Protein AF-H2JE15-F1 (afdb_monomer_lite)

Secondary structure (DSSP, 8-state):
--HHHHHHHHHHHHHHHHHHHHHHHHHHHHHHHHHHHHHHHHHHSS---SSEEEEEEETTEEEEEETTEEEEEE-HHHHHHHHHHHHHHHHT-

Radius of gyration: 21.99 Å; chains: 1; bounding box: 50×33×60 Å

Sequence (93 aa):
MPRKTRFKQRRLYRFKIALVSVVFVLILVFGLLAVDYSKSYIYYGEPKMEIMQISSVDPNIYRITFLGNYFDLNLKYLKGNVLKVRAFFITDR

Foldseek 3Di:
DDPVVVVVVVVVVVVVVVVVVVVVVVVVVVVVQVVQQVVCCVPPVDRDRPQWDWDDPDPQWIWIHHNNDIDIGGCVVVVVVVVVVVVVVVVVD

Structure (mmCIF, N/CA/C/O backbone):
data_AF-H2JE15-F1
#
_entry.id   AF-H2JE15-F1
#
loop_
_atom_site.group_PDB
_atom_site.id
_atom_site.type_symbol
_atom_site.label_atom_id
_atom_site.label_alt_id
_atom_site.label_comp_id
_atom_site.label_asym_id
_atom_site.label_entity_id
_atom_site.label_seq_id
_atom_site.pdbx_PDB_ins_code
_atom_site.Cartn_x
_atom_site.Cartn_y
_atom_site.Cartn_z
_atom_site.occupancy
_atom_site.B_iso_or_equiv
_atom_site.auth_seq_id
_atom_site.auth_comp_id
_atom_site.auth_asym_id
_atom_site.auth_atom_id
_atom_site.pdbx_PDB_model_num
ATOM 1 N N . MET A 1 1 ? -19.908 1.794 39.086 1.00 62.12 1 MET A N 1
ATOM 2 C CA . MET A 1 1 ? -19.903 2.446 37.751 1.00 62.12 1 MET A CA 1
ATOM 3 C C . MET A 1 1 ? -21.105 1.979 36.931 1.00 62.12 1 MET A C 1
ATOM 5 O O . MET A 1 1 ? -21.318 0.772 36.859 1.00 62.12 1 MET A O 1
ATOM 9 N N . PRO A 1 2 ? -21.882 2.893 36.325 1.00 79.69 2 PRO A N 1
ATOM 10 C CA . PRO A 1 2 ? -23.102 2.553 35.586 1.00 79.69 2 PRO A CA 1
ATOM 11 C C . PRO A 1 2 ? -22.831 1.632 34.378 1.00 79.69 2 PRO A C 1
ATOM 13 O O . PRO A 1 2 ? -21.853 1.816 33.659 1.00 79.69 2 PRO A O 1
ATOM 16 N N . ARG A 1 3 ? -23.703 0.649 34.094 1.00 68.06 3 ARG A N 1
ATOM 17 C CA . ARG A 1 3 ? -23.512 -0.341 32.999 1.00 68.06 3 ARG A CA 1
ATOM 18 C C . ARG A 1 3 ? -23.172 0.299 31.641 1.00 68.06 3 ARG A C 1
ATOM 20 O O . ARG A 1 3 ? -22.297 -0.202 30.938 1.00 68.06 3 ARG A O 1
ATOM 27 N N . LYS A 1 4 ? -23.805 1.426 31.290 1.00 71.75 4 LYS A N 1
ATOM 28 C CA . LYS A 1 4 ? -23.568 2.144 30.021 1.00 71.75 4 LYS A CA 1
ATOM 29 C C . LYS A 1 4 ? -22.127 2.665 29.881 1.00 71.75 4 LYS A C 1
ATOM 31 O O . LYS A 1 4 ? -21.587 2.646 28.774 1.00 71.75 4 LYS A O 1
ATOM 36 N N . THR A 1 5 ? -21.467 3.064 30.973 1.00 76.81 5 THR A N 1
ATOM 37 C CA . THR A 1 5 ? -20.081 3.566 30.913 1.00 76.81 5 THR A CA 1
ATOM 38 C C . THR A 1 5 ? -19.071 2.438 30.689 1.00 76.81 5 THR A C 1
ATOM 40 O O . THR A 1 5 ? -18.122 2.627 29.929 1.00 76.81 5 THR A O 1
ATOM 43 N N . ARG A 1 6 ? -19.327 1.230 31.218 1.00 76.62 6 ARG A N 1
ATOM 44 C CA . ARG A 1 6 ? -18.497 0.033 30.965 1.00 76.62 6 ARG A CA 1
ATOM 45 C C . ARG A 1 6 ? -18.479 -0.384 29.487 1.00 76.62 6 ARG A C 1
ATOM 47 O O . ARG A 1 6 ? -17.414 -0.678 28.948 1.00 76.62 6 ARG A O 1
ATOM 54 N N . PHE A 1 7 ? -19.624 -0.368 28.797 1.00 79.06 7 PHE A N 1
ATOM 55 C CA . PHE A 1 7 ? -19.678 -0.704 27.363 1.00 79.06 7 PHE A CA 1
ATOM 56 C C . PHE A 1 7 ? -18.968 0.333 26.481 1.00 79.06 7 PHE A C 1
ATOM 58 O O . PHE A 1 7 ? -18.299 -0.035 25.512 1.00 79.06 7 PHE A O 1
ATOM 65 N N . LYS A 1 8 ? -19.075 1.625 26.825 1.00 82.25 8 LYS A N 1
ATOM 66 C CA . LYS A 1 8 ? -18.364 2.707 26.126 1.00 82.25 8 LYS A CA 1
ATOM 67 C C . LYS A 1 8 ? -16.846 2.569 26.290 1.00 82.25 8 LYS A C 1
ATOM 69 O O . LYS A 1 8 ? -16.125 2.628 25.296 1.00 82.25 8 LYS A O 1
ATOM 74 N N . GLN A 1 9 ? -16.372 2.291 27.506 1.00 83.31 9 GLN A N 1
ATOM 75 C CA . GLN A 1 9 ? -14.951 2.047 27.780 1.00 83.31 9 GLN A CA 1
ATOM 76 C C . GLN A 1 9 ? -14.413 0.825 27.024 1.00 83.31 9 GLN A C 1
ATOM 78 O O . GLN A 1 9 ? -13.352 0.910 26.412 1.00 83.31 9 GLN A O 1
ATOM 83 N N . ARG A 1 10 ? -15.166 -0.283 26.971 1.00 85.44 10 ARG A N 1
ATOM 84 C CA . ARG A 1 10 ? -14.749 -1.490 26.236 1.00 85.44 10 ARG A CA 1
ATOM 85 C C . ARG A 1 10 ? -14.600 -1.244 24.730 1.00 85.44 10 ARG A C 1
ATOM 87 O O . ARG A 1 10 ? -13.674 -1.767 24.119 1.00 85.44 10 ARG A O 1
ATOM 94 N N . ARG A 1 11 ? -15.482 -0.435 24.132 1.00 87.06 11 ARG A N 1
ATOM 95 C CA . ARG A 1 11 ? -15.413 -0.066 22.706 1.00 87.06 11 ARG A CA 1
ATOM 96 C C . ARG A 1 11 ? -14.202 0.811 22.402 1.00 87.06 11 ARG A C 1
ATOM 98 O O . ARG A 1 11 ? -13.477 0.522 21.461 1.00 87.06 11 ARG A O 1
ATOM 105 N N . LEU A 1 12 ? -13.960 1.828 23.229 1.00 88.31 12 LEU A N 1
ATOM 106 C CA . LEU A 1 12 ? -12.787 2.696 23.101 1.00 88.31 12 LEU A CA 1
ATOM 107 C C . LEU A 1 12 ? -11.485 1.916 23.287 1.00 88.31 12 LEU A C 1
ATOM 109 O O . LEU A 1 12 ? -10.534 2.144 22.554 1.00 88.31 12 LEU A O 1
ATOM 113 N N . TYR A 1 13 ? -11.449 0.965 24.221 1.00 90.62 13 TYR A N 1
ATOM 114 C CA . TYR A 1 13 ? -10.283 0.109 24.424 1.00 90.62 13 TYR A CA 1
ATOM 115 C C . TYR A 1 13 ? -10.000 -0.780 23.205 1.00 90.62 13 TYR A C 1
ATOM 117 O O . TYR A 1 13 ? -8.869 -0.828 22.733 1.00 90.62 13 TYR A O 1
ATOM 125 N N . ARG A 1 14 ? -11.033 -1.406 22.624 1.00 89.38 14 ARG A N 1
ATOM 126 C CA . ARG A 1 14 ? -10.897 -2.153 21.361 1.00 89.38 14 ARG A CA 1
ATOM 127 C C . ARG A 1 14 ? -10.424 -1.265 20.212 1.00 89.38 14 ARG A C 1
ATOM 129 O O . ARG A 1 14 ? -9.578 -1.692 19.441 1.00 89.38 14 ARG A O 1
ATOM 136 N N . PHE A 1 15 ? -10.940 -0.040 20.121 1.00 92.50 15 PHE A N 1
ATOM 137 C CA . PHE A 1 15 ? -10.525 0.913 19.093 1.00 92.50 15 PHE A CA 1
ATOM 138 C C . PHE A 1 15 ? -9.065 1.341 19.270 1.00 92.50 15 PHE A C 1
ATOM 140 O O . PHE A 1 15 ? -8.332 1.410 18.295 1.00 92.50 15 PHE A O 1
ATOM 147 N N . LYS A 1 16 ? -8.616 1.560 20.512 1.00 93.38 16 LYS A N 1
ATOM 148 C CA . LYS A 1 16 ? -7.205 1.828 20.817 1.00 93.38 16 LYS A CA 1
ATOM 149 C C . LYS A 1 16 ? -6.310 0.665 20.403 1.00 93.38 16 LYS A C 1
ATOM 151 O O . LYS A 1 16 ? -5.299 0.908 19.762 1.00 93.38 16 LYS A O 1
ATOM 156 N N . ILE A 1 17 ? -6.693 -0.573 20.724 1.00 93.06 17 ILE A N 1
ATOM 157 C CA . ILE A 1 17 ? -5.941 -1.760 20.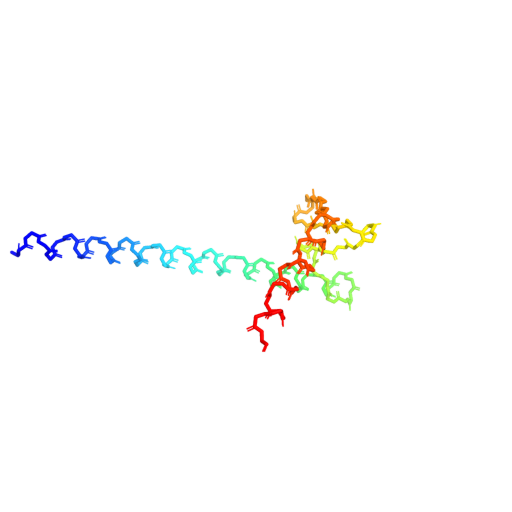292 1.00 93.06 17 ILE A CA 1
ATOM 158 C C . ILE A 1 17 ? -5.880 -1.813 18.769 1.00 93.06 17 ILE A C 1
ATOM 160 O O . ILE A 1 17 ? -4.790 -1.895 18.222 1.00 93.06 17 ILE A O 1
ATOM 164 N N . ALA A 1 18 ? -7.023 -1.698 18.089 1.00 94.75 18 ALA A N 1
ATOM 165 C CA . ALA A 1 18 ? -7.072 -1.712 16.631 1.00 94.75 18 ALA A CA 1
ATOM 166 C C . ALA A 1 18 ? -6.185 -0.617 16.023 1.00 94.75 18 ALA A C 1
ATOM 168 O O . ALA A 1 18 ? -5.434 -0.886 15.095 1.00 94.75 18 ALA A O 1
ATOM 169 N N . LEU A 1 19 ? -6.217 0.594 16.580 1.00 95.44 19 LEU A N 1
ATOM 170 C CA . LEU A 1 19 ? -5.401 1.710 16.119 1.00 95.44 19 LEU A CA 1
ATOM 171 C C . LEU A 1 19 ? -3.904 1.442 16.309 1.00 95.44 19 LEU A C 1
ATOM 173 O O . LEU A 1 19 ? -3.138 1.636 15.373 1.00 95.44 19 LEU A O 1
ATOM 177 N N . VAL A 1 20 ? -3.486 0.946 17.477 1.00 96.12 20 VAL A N 1
ATOM 178 C CA . VAL A 1 20 ? -2.081 0.581 17.728 1.00 96.12 20 VAL A CA 1
ATOM 179 C C . VAL A 1 20 ? -1.638 -0.545 16.797 1.00 96.12 20 VAL A C 1
ATOM 181 O O . VAL A 1 20 ? -0.565 -0.459 16.209 1.00 96.12 20 VAL A O 1
ATOM 184 N N . SER A 1 21 ? -2.472 -1.569 16.607 1.00 94.94 21 SER A N 1
ATOM 185 C CA . SER A 1 21 ? -2.194 -2.660 15.673 1.00 94.94 21 SER A CA 1
ATOM 186 C C . SER A 1 21 ? -2.048 -2.155 14.237 1.00 94.94 21 SER A C 1
ATOM 188 O O . SER A 1 21 ? -1.099 -2.536 13.562 1.00 94.94 21 SER A O 1
ATOM 190 N N . VAL A 1 22 ? -2.930 -1.264 13.776 1.00 96.00 22 VAL A N 1
ATOM 191 C CA . VAL A 1 22 ? -2.848 -0.664 12.434 1.00 96.00 22 VAL A CA 1
ATOM 192 C C . VAL A 1 22 ? -1.569 0.154 12.277 1.00 96.00 22 VAL A C 1
ATOM 194 O O . VAL A 1 22 ? -0.862 -0.018 11.289 1.00 96.00 22 VAL A O 1
ATOM 197 N N . VAL A 1 23 ? -1.235 1.002 13.253 1.00 96.38 23 VAL A N 1
ATOM 198 C CA . VAL A 1 23 ? 0.005 1.793 13.230 1.00 96.38 23 VAL A CA 1
ATOM 199 C C . VAL A 1 23 ? 1.232 0.883 13.190 1.00 96.38 23 VAL A C 1
ATOM 201 O O . VAL A 1 23 ? 2.142 1.124 12.405 1.00 96.38 23 VAL A O 1
ATOM 204 N N . PHE A 1 24 ? 1.242 -0.194 13.976 1.00 96.25 24 PHE A N 1
ATOM 205 C CA . PHE A 1 24 ? 2.319 -1.180 13.956 1.00 96.25 24 PHE A CA 1
ATOM 206 C C . PHE A 1 24 ? 2.480 -1.835 12.576 1.00 96.25 24 PHE A C 1
ATOM 208 O O . PHE A 1 24 ? 3.592 -1.896 12.056 1.00 96.25 24 PHE A O 1
ATOM 215 N N . VAL A 1 25 ? 1.380 -2.264 11.944 1.00 95.56 25 VAL A N 1
ATOM 216 C CA . VAL A 1 25 ? 1.425 -2.828 10.584 1.00 95.56 25 VAL A CA 1
ATOM 217 C C . VAL A 1 25 ? 1.937 -1.800 9.574 1.00 95.56 25 VAL A C 1
ATOM 219 O O . VAL A 1 25 ? 2.765 -2.143 8.735 1.00 95.56 25 VAL A O 1
ATOM 222 N N . LEU A 1 26 ? 1.508 -0.539 9.669 1.00 93.69 26 LEU A N 1
ATOM 223 C CA . LEU A 1 26 ? 2.009 0.524 8.796 1.00 93.69 26 LEU A CA 1
ATOM 224 C C . LEU A 1 26 ? 3.519 0.712 8.951 1.00 93.69 26 LEU A C 1
ATOM 226 O O . LEU A 1 26 ? 4.219 0.762 7.945 1.00 93.69 26 LEU A O 1
ATOM 230 N N . ILE A 1 27 ? 4.032 0.759 10.185 1.00 95.06 27 ILE A N 1
ATOM 231 C CA . ILE A 1 27 ? 5.475 0.872 10.447 1.00 95.06 27 ILE A CA 1
ATOM 232 C C . ILE A 1 27 ? 6.236 -0.287 9.794 1.00 95.06 27 ILE A C 1
ATOM 234 O O . ILE A 1 27 ? 7.256 -0.051 9.152 1.00 95.06 27 ILE A O 1
ATOM 238 N N . LEU A 1 28 ? 5.731 -1.521 9.904 1.00 92.94 28 LEU A N 1
ATOM 239 C CA . LEU A 1 28 ? 6.347 -2.678 9.250 1.00 92.94 28 LEU A CA 1
ATOM 240 C C . LEU A 1 28 ? 6.361 -2.542 7.723 1.00 92.94 28 LEU A C 1
ATOM 242 O O . LEU A 1 28 ? 7.399 -2.759 7.103 1.00 92.94 28 LEU A O 1
ATOM 246 N N . VAL A 1 29 ? 5.235 -2.156 7.116 1.00 89.81 29 VAL A N 1
ATOM 247 C CA . VAL A 1 29 ? 5.128 -1.987 5.659 1.00 89.81 29 VAL A CA 1
ATOM 248 C C . VAL A 1 29 ? 6.066 -0.884 5.167 1.00 89.81 29 VAL A C 1
ATOM 250 O O . VAL A 1 29 ? 6.823 -1.106 4.226 1.00 89.81 29 VAL A O 1
ATOM 253 N N . PHE A 1 30 ? 6.077 0.281 5.819 1.00 90.12 30 PHE A N 1
ATOM 254 C CA . PHE A 1 30 ? 6.982 1.374 5.456 1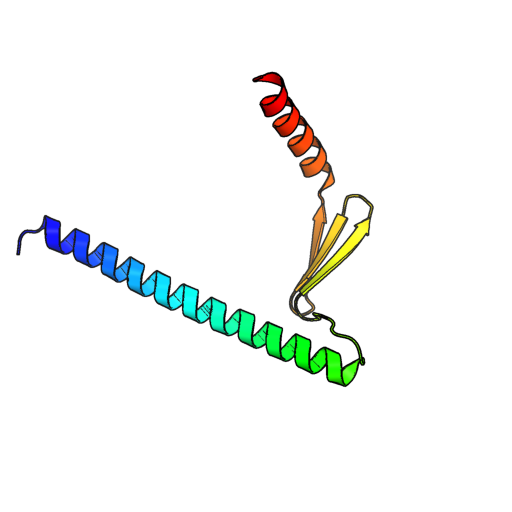.00 90.12 30 PHE A CA 1
ATOM 255 C C . PHE A 1 30 ? 8.450 1.010 5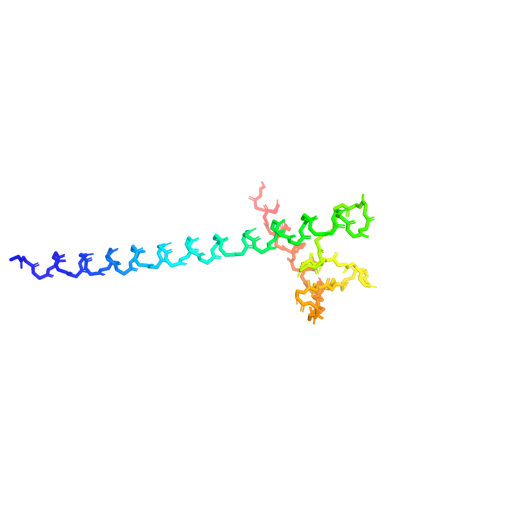.674 1.00 90.12 30 PHE A C 1
ATOM 257 O O . PHE A 1 30 ? 9.283 1.361 4.843 1.00 90.12 30 PHE A O 1
ATOM 264 N N . GLY A 1 31 ? 8.770 0.278 6.745 1.00 89.50 31 GLY A N 1
ATOM 265 C CA . GLY A 1 31 ? 10.120 -0.226 6.987 1.00 89.50 31 GLY A CA 1
ATOM 266 C C . GLY A 1 31 ? 10.597 -1.143 5.860 1.00 89.50 31 GLY A C 1
ATOM 267 O O . GLY A 1 31 ? 11.696 -0.959 5.344 1.00 89.50 31 GLY A O 1
ATOM 268 N N . LEU A 1 32 ? 9.748 -2.077 5.420 1.00 87.69 32 LEU A N 1
ATOM 269 C CA . LEU A 1 32 ? 10.048 -2.959 4.290 1.00 87.69 32 LEU A CA 1
ATOM 270 C C . LEU A 1 32 ? 10.240 -2.182 2.984 1.00 87.69 32 LEU A C 1
ATOM 272 O O . LEU A 1 32 ? 11.211 -2.428 2.274 1.00 87.69 32 LEU A O 1
ATOM 276 N N . LEU A 1 33 ? 9.367 -1.213 2.692 1.00 84.19 33 LEU A N 1
ATOM 277 C CA . LEU A 1 33 ? 9.486 -0.369 1.499 1.00 84.19 33 LEU A CA 1
ATOM 278 C C . LEU A 1 33 ? 10.757 0.491 1.515 1.00 84.19 33 LEU A C 1
ATOM 280 O O . LEU A 1 33 ? 11.410 0.636 0.486 1.00 84.19 33 LEU A O 1
ATOM 284 N N . ALA A 1 34 ? 11.132 1.045 2.670 1.00 85.94 34 ALA A N 1
ATOM 285 C CA . ALA A 1 34 ? 12.346 1.848 2.810 1.00 85.94 34 ALA A CA 1
ATOM 286 C C . ALA A 1 34 ? 13.614 1.010 2.596 1.00 85.94 34 ALA A C 1
ATOM 288 O O . ALA A 1 34 ? 14.550 1.457 1.926 1.00 85.94 34 ALA A O 1
ATOM 289 N N . VAL A 1 35 ? 13.639 -0.212 3.137 1.00 86.00 35 VAL A N 1
ATOM 290 C CA . VAL A 1 35 ? 14.731 -1.166 2.908 1.00 86.00 35 VAL A CA 1
ATOM 291 C C . VAL A 1 35 ? 14.809 -1.545 1.433 1.00 86.00 35 VAL A C 1
ATOM 293 O O . VAL A 1 35 ? 15.895 -1.492 0.866 1.00 86.00 35 VAL A O 1
ATOM 296 N N . ASP A 1 36 ? 13.682 -1.871 0.802 1.00 81.19 36 ASP A N 1
ATOM 297 C CA . ASP A 1 36 ? 13.618 -2.233 -0.618 1.00 81.19 36 ASP A CA 1
ATOM 298 C C . ASP A 1 36 ? 14.128 -1.112 -1.524 1.00 81.19 36 ASP A C 1
ATOM 300 O O . ASP A 1 36 ? 15.022 -1.316 -2.343 1.00 81.19 36 ASP A O 1
ATOM 304 N N . TYR A 1 37 ? 13.655 0.110 -1.284 1.00 79.56 37 TYR A N 1
ATOM 305 C CA . TYR A 1 37 ? 14.104 1.299 -1.995 1.00 79.56 37 TYR A CA 1
ATOM 306 C C . TYR A 1 37 ? 15.615 1.512 -1.846 1.00 79.56 37 TYR A C 1
ATOM 308 O O . TYR A 1 37 ? 16.323 1.710 -2.833 1.00 79.56 37 TYR A O 1
ATOM 316 N N . SER A 1 38 ? 16.133 1.409 -0.621 1.00 80.62 38 SER A N 1
ATOM 317 C CA . SER A 1 38 ? 17.562 1.602 -0.347 1.00 80.62 38 SER A CA 1
ATOM 318 C C . SER A 1 38 ? 18.414 0.512 -0.997 1.00 80.62 38 SER A C 1
ATOM 320 O O . SER A 1 38 ? 19.470 0.793 -1.561 1.00 80.62 38 SER A O 1
ATOM 322 N N . LYS A 1 39 ? 17.941 -0.739 -0.958 1.00 81.56 39 LYS A N 1
ATOM 323 C CA . LYS A 1 39 ? 18.604 -1.878 -1.587 1.00 81.56 39 LYS A CA 1
ATOM 324 C C . LYS A 1 39 ? 18.627 -1.704 -3.107 1.00 81.56 39 LYS A C 1
ATOM 326 O O . LYS A 1 39 ? 19.690 -1.809 -3.706 1.00 81.56 39 LYS A O 1
ATOM 331 N N . SER A 1 40 ? 17.501 -1.351 -3.723 1.00 75.62 40 SER A N 1
ATOM 332 C CA . SER A 1 40 ? 17.411 -1.138 -5.173 1.00 75.62 40 SER A CA 1
ATOM 333 C C . SER A 1 40 ? 18.412 -0.095 -5.684 1.00 75.62 40 SER A C 1
ATOM 335 O O . SER A 1 40 ? 19.072 -0.329 -6.694 1.00 75.62 40 SER A O 1
ATOM 337 N N . TYR A 1 41 ? 18.608 0.995 -4.932 1.00 71.31 41 TYR A N 1
ATOM 338 C CA . TYR A 1 41 ? 19.556 2.050 -5.277 1.00 71.31 41 TYR A CA 1
ATOM 339 C C . TYR A 1 41 ? 20.999 1.529 -5.315 1.00 71.31 41 TYR A C 1
ATOM 341 O O . TYR A 1 41 ? 21.757 1.866 -6.220 1.00 71.31 41 TYR A O 1
ATOM 349 N N . ILE A 1 42 ? 21.365 0.658 -4.370 1.00 75.12 42 ILE A N 1
ATOM 350 C CA . ILE A 1 42 ? 22.697 0.040 -4.312 1.00 75.12 42 ILE A CA 1
ATOM 351 C C . ILE A 1 42 ? 22.893 -0.971 -5.450 1.00 75.12 42 ILE A C 1
ATOM 353 O O . ILE A 1 42 ? 23.968 -1.021 -6.041 1.00 75.12 42 ILE A O 1
ATOM 357 N N . TYR A 1 43 ? 21.878 -1.783 -5.757 1.00 74.31 43 TYR A N 1
ATOM 358 C CA . TYR A 1 43 ? 21.997 -2.870 -6.737 1.00 74.31 43 TYR A CA 1
ATOM 359 C C . TYR A 1 43 ? 21.881 -2.407 -8.194 1.00 74.31 43 TYR A C 1
ATOM 361 O O . TYR A 1 43 ? 22.555 -2.963 -9.058 1.00 74.31 43 TYR A O 1
ATOM 369 N N . TYR A 1 44 ? 21.036 -1.415 -8.478 1.00 74.62 44 TYR A N 1
ATOM 370 C CA . TYR A 1 44 ? 20.705 -1.011 -9.848 1.00 74.62 44 TYR A CA 1
ATOM 371 C C . TYR A 1 44 ? 21.104 0.429 -10.184 1.00 74.62 44 TYR A C 1
ATOM 373 O O . TYR A 1 44 ? 20.897 0.853 -11.317 1.00 74.62 44 TYR A O 1
ATOM 381 N N . GLY A 1 45 ? 21.640 1.192 -9.223 1.00 73.94 45 GLY A N 1
ATOM 382 C CA . GLY A 1 45 ? 22.012 2.603 -9.403 1.00 73.94 45 GLY A CA 1
ATOM 383 C C . GLY A 1 45 ? 20.822 3.562 -9.531 1.00 73.94 45 GLY A C 1
ATOM 384 O O . GLY A 1 45 ? 21.010 4.774 -9.571 1.00 73.94 45 GLY A O 1
ATOM 385 N N . GLU A 1 46 ? 19.599 3.033 -9.559 1.00 73.50 46 GLU A N 1
ATOM 386 C CA . GLU A 1 46 ? 18.357 3.786 -9.658 1.00 73.50 46 GLU A CA 1
ATOM 387 C C . GLU A 1 46 ? 17.362 3.299 -8.603 1.00 73.50 46 GLU A C 1
ATOM 389 O O . GLU A 1 46 ? 17.261 2.092 -8.356 1.00 73.50 46 GLU A O 1
ATOM 394 N N . PRO A 1 47 ? 16.589 4.211 -7.998 1.00 65.69 47 PRO A N 1
ATOM 395 C CA . PRO A 1 47 ? 15.554 3.827 -7.058 1.00 65.69 47 PRO A CA 1
ATOM 396 C C . PRO A 1 47 ? 14.419 3.081 -7.766 1.00 65.69 47 PRO A C 1
ATOM 398 O O . PRO A 1 47 ? 13.695 3.651 -8.585 1.00 65.69 47 PRO A O 1
ATOM 401 N N . LYS A 1 48 ? 14.234 1.806 -7.423 1.00 68.94 48 LYS A N 1
ATOM 402 C CA . LYS A 1 48 ? 13.148 0.956 -7.923 1.00 68.94 48 LYS A CA 1
ATOM 403 C C . LYS A 1 48 ? 12.445 0.291 -6.747 1.00 68.94 48 LYS A C 1
ATOM 405 O O . LYS A 1 48 ? 13.075 -0.351 -5.922 1.00 68.94 48 LYS A O 1
ATOM 410 N N . MET A 1 49 ? 11.124 0.427 -6.671 1.00 72.25 49 MET A N 1
ATOM 411 C CA . MET A 1 49 ? 10.336 -0.386 -5.742 1.00 72.25 49 MET A CA 1
ATOM 412 C C . MET A 1 49 ? 10.138 -1.759 -6.390 1.00 72.25 49 MET A C 1
ATOM 414 O O . MET A 1 49 ? 9.396 -1.883 -7.361 1.00 72.25 49 MET A O 1
ATOM 418 N N . GLU A 1 50 ? 10.843 -2.783 -5.916 1.00 70.94 50 GLU A N 1
ATOM 419 C CA . GLU A 1 50 ? 10.690 -4.163 -6.397 1.00 70.94 50 GLU A CA 1
ATOM 420 C C . GLU A 1 50 ? 9.540 -4.870 -5.682 1.00 70.94 50 GLU A C 1
ATOM 422 O O . GLU A 1 50 ? 8.820 -5.666 -6.288 1.00 70.94 50 GLU A O 1
ATOM 427 N N . ILE A 1 51 ? 9.311 -4.529 -4.411 1.00 76.50 51 ILE A N 1
ATOM 428 C CA . ILE A 1 51 ? 8.236 -5.109 -3.607 1.00 76.50 51 ILE A CA 1
ATOM 429 C C . ILE A 1 51 ? 6.863 -4.765 -4.170 1.00 76.50 51 ILE A C 1
ATOM 431 O O . ILE A 1 51 ? 5.959 -5.580 -4.028 1.00 76.50 51 ILE A O 1
ATOM 435 N N . MET A 1 52 ? 6.686 -3.593 -4.782 1.00 77.00 52 MET A N 1
ATOM 436 C CA . MET A 1 52 ? 5.411 -3.175 -5.355 1.00 77.00 52 MET A CA 1
ATOM 437 C C . MET A 1 52 ? 5.628 -2.498 -6.703 1.00 77.00 52 MET A C 1
ATOM 439 O O . MET A 1 52 ? 6.214 -1.420 -6.775 1.00 77.00 52 MET A O 1
ATOM 443 N N . GLN A 1 53 ? 5.107 -3.107 -7.765 1.00 81.25 53 GLN A N 1
ATOM 444 C CA . GLN A 1 53 ? 5.183 -2.569 -9.121 1.00 81.25 53 GLN A CA 1
ATOM 445 C C . GLN A 1 53 ? 3.810 -2.564 -9.764 1.00 81.25 53 GLN A C 1
ATOM 447 O O . GLN A 1 53 ? 3.048 -3.519 -9.638 1.00 81.25 53 GLN A O 1
ATOM 452 N N . ILE A 1 54 ? 3.508 -1.487 -10.479 1.00 81.94 54 ILE A N 1
ATOM 453 C CA . ILE A 1 54 ? 2.315 -1.391 -11.310 1.00 81.94 54 ILE A CA 1
ATOM 454 C C . ILE A 1 54 ? 2.796 -1.172 -12.737 1.00 81.94 54 ILE A C 1
ATOM 456 O O . ILE A 1 54 ? 3.427 -0.159 -13.029 1.00 81.94 54 ILE A O 1
ATOM 460 N N . SER A 1 55 ? 2.507 -2.119 -13.621 1.00 82.69 55 SER A N 1
ATOM 461 C CA . SER A 1 55 ? 2.871 -2.044 -15.033 1.00 82.69 55 SER A CA 1
ATOM 462 C C . SER A 1 55 ? 1.640 -2.203 -15.918 1.00 82.69 55 SER A C 1
ATOM 464 O O . SER A 1 55 ? 0.705 -2.942 -15.610 1.00 82.69 55 SER A O 1
ATOM 466 N N . SER A 1 56 ? 1.607 -1.461 -17.023 1.00 82.44 56 SER A N 1
ATOM 467 C CA . SER A 1 56 ? 0.559 -1.607 -18.033 1.00 82.44 56 SER A CA 1
ATOM 468 C C . SER A 1 56 ? 0.937 -2.761 -18.954 1.00 82.44 56 SER A C 1
ATOM 470 O O . SER A 1 56 ? 1.968 -2.689 -19.616 1.00 82.44 56 SER A O 1
ATOM 472 N N . VAL A 1 57 ? 0.115 -3.810 -19.001 1.00 85.44 57 VAL A N 1
ATOM 473 C CA . VAL A 1 57 ? 0.322 -4.956 -19.907 1.00 85.44 57 VAL A CA 1
ATOM 474 C C . VAL A 1 57 ? -0.482 -4.778 -21.195 1.00 85.44 57 VAL A C 1
ATOM 476 O O . VAL A 1 57 ? -0.003 -5.098 -22.275 1.00 85.44 57 VAL A O 1
ATOM 479 N N . ASP A 1 58 ? -1.687 -4.218 -21.082 1.00 86.00 58 ASP A N 1
ATOM 480 C CA . ASP A 1 58 ? -2.633 -3.958 -22.176 1.00 86.00 58 ASP A CA 1
ATOM 481 C C . ASP A 1 58 ? -3.387 -2.646 -21.845 1.00 86.00 58 ASP A C 1
ATOM 483 O O . ASP A 1 58 ? -3.435 -2.284 -20.665 1.00 86.00 58 ASP A O 1
ATOM 487 N N . PRO A 1 59 ? -4.035 -1.917 -22.782 1.00 82.50 59 PRO A N 1
ATOM 488 C CA . PRO A 1 59 ? -4.667 -0.619 -22.502 1.00 82.50 59 PRO A CA 1
ATOM 489 C C . PRO A 1 59 ? -5.694 -0.628 -21.363 1.00 82.50 59 PRO A C 1
ATOM 491 O O . PRO A 1 59 ? -6.060 0.427 -20.834 1.00 82.50 59 PRO A O 1
ATOM 494 N N . ASN A 1 60 ? -6.203 -1.808 -21.005 1.00 82.25 60 ASN A N 1
ATOM 495 C CA . ASN A 1 60 ? -7.166 -2.005 -19.930 1.00 82.25 60 ASN A CA 1
ATOM 496 C C . ASN A 1 60 ? -6.706 -3.008 -18.865 1.00 82.25 60 ASN A C 1
ATOM 498 O O . ASN A 1 60 ? -7.494 -3.288 -17.967 1.00 82.25 60 ASN A O 1
ATOM 502 N N . ILE A 1 61 ? -5.486 -3.545 -18.942 1.00 85.25 61 ILE A N 1
ATOM 503 C CA . ILE A 1 61 ? -4.974 -4.531 -17.985 1.00 85.25 61 ILE A CA 1
ATOM 504 C C . ILE A 1 61 ? -3.715 -3.970 -17.332 1.00 85.25 61 ILE A C 1
ATOM 506 O O . ILE A 1 61 ? -2.689 -3.773 -17.985 1.00 85.25 61 ILE A O 1
ATOM 510 N N . TYR A 1 62 ? -3.810 -3.738 -16.027 1.00 86.12 62 TYR A N 1
ATOM 511 C CA . TYR A 1 62 ? -2.687 -3.328 -15.196 1.00 86.12 62 TYR A CA 1
ATOM 512 C C . TYR A 1 62 ? -2.232 -4.511 -14.364 1.00 86.12 62 TYR A C 1
ATOM 514 O O . TYR A 1 62 ? -3.019 -5.072 -13.607 1.00 86.12 62 TYR A O 1
ATOM 522 N N . ARG A 1 63 ? -0.963 -4.876 -14.478 1.00 85.00 63 ARG A N 1
ATOM 523 C CA . ARG A 1 63 ? -0.347 -5.867 -13.612 1.00 85.00 63 ARG A CA 1
ATOM 524 C C . ARG A 1 63 ? 0.144 -5.185 -12.353 1.00 85.00 63 ARG A C 1
ATOM 526 O O . ARG A 1 63 ? 0.937 -4.248 -12.424 1.00 85.00 63 ARG A O 1
ATOM 533 N N . ILE A 1 64 ? -0.328 -5.663 -11.212 1.00 84.81 64 ILE A N 1
ATOM 534 C CA . ILE A 1 64 ? 0.186 -5.270 -9.908 1.00 84.81 64 ILE A CA 1
ATOM 535 C C . ILE A 1 64 ? 1.024 -6.429 -9.389 1.00 84.81 64 ILE A C 1
ATOM 537 O O . ILE A 1 64 ? 0.500 -7.501 -9.092 1.00 84.81 64 ILE A O 1
ATOM 541 N N . THR A 1 65 ? 2.327 -6.210 -9.293 1.00 82.94 65 THR A N 1
ATOM 542 C CA . THR A 1 65 ? 3.271 -7.147 -8.690 1.00 82.94 65 THR A CA 1
ATOM 543 C C . THR A 1 65 ? 3.486 -6.746 -7.236 1.00 82.94 65 THR A C 1
ATOM 545 O O . THR A 1 65 ? 3.825 -5.596 -6.964 1.00 82.94 65 THR A O 1
ATOM 548 N N . PHE A 1 66 ? 3.292 -7.680 -6.307 1.00 80.31 66 PHE A N 1
ATOM 549 C CA . PHE A 1 66 ? 3.601 -7.541 -4.891 1.00 80.31 66 PHE A CA 1
ATOM 550 C C . PHE A 1 66 ? 4.426 -8.733 -4.387 1.00 80.31 66 PHE A C 1
ATOM 552 O O . PHE A 1 66 ? 3.976 -9.876 -4.475 1.00 80.31 66 PHE A O 1
ATOM 559 N N . LEU A 1 67 ? 5.622 -8.480 -3.842 1.00 78.50 67 LEU A N 1
ATOM 560 C CA . LEU A 1 67 ? 6.541 -9.516 -3.330 1.00 78.50 67 LEU A CA 1
ATOM 561 C C . LEU A 1 67 ? 6.779 -10.673 -4.327 1.00 78.50 67 LEU A C 1
ATOM 563 O O . LEU A 1 67 ? 6.759 -11.844 -3.954 1.00 78.50 67 LEU A O 1
ATOM 567 N N . GLY A 1 68 ? 6.942 -10.354 -5.614 1.00 72.88 68 GLY A N 1
ATOM 568 C CA . GLY A 1 68 ? 7.150 -11.341 -6.684 1.00 72.88 68 GLY A CA 1
ATOM 569 C C . GLY A 1 68 ? 5.893 -12.096 -7.138 1.00 72.88 68 GLY A C 1
ATOM 570 O O . GLY A 1 68 ? 5.919 -12.735 -8.187 1.00 72.88 68 GLY A O 1
ATOM 571 N N . ASN A 1 69 ? 4.775 -11.980 -6.418 1.00 81.00 69 A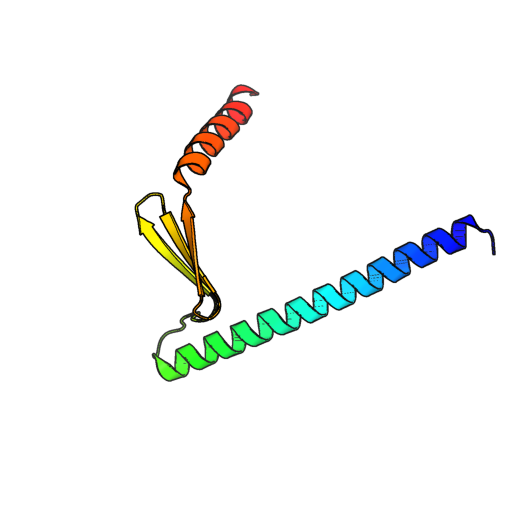SN A N 1
ATOM 572 C CA . ASN A 1 69 ? 3.470 -12.418 -6.905 1.00 81.00 69 ASN A CA 1
ATOM 573 C C . ASN A 1 69 ? 2.847 -11.311 -7.746 1.00 81.00 69 ASN A C 1
ATOM 575 O O . ASN A 1 69 ? 3.022 -10.138 -7.441 1.00 81.00 69 ASN A O 1
ATOM 579 N N . TYR A 1 70 ? 2.090 -11.657 -8.778 1.00 83.25 70 TYR A N 1
ATOM 580 C CA . TYR A 1 70 ? 1.399 -10.669 -9.597 1.00 83.25 70 TYR A CA 1
ATOM 581 C C . TYR A 1 70 ? -0.086 -10.986 -9.694 1.00 83.25 70 TYR A C 1
ATOM 583 O O . TYR A 1 70 ? -0.497 -12.145 -9.656 1.00 83.25 70 TYR A O 1
ATOM 591 N N . PHE A 1 71 ? -0.891 -9.940 -9.831 1.00 87.62 71 PHE A N 1
ATOM 592 C CA . PHE A 1 71 ? -2.282 -10.064 -10.227 1.00 87.62 71 PHE A CA 1
ATOM 593 C C . PHE A 1 71 ? -2.615 -9.024 -11.291 1.00 87.62 71 PHE A C 1
ATOM 595 O O . PHE A 1 71 ? -2.155 -7.882 -11.243 1.00 87.62 71 PHE A O 1
ATOM 602 N N . ASP A 1 72 ? -3.428 -9.438 -12.256 1.00 87.44 72 ASP A N 1
ATOM 603 C CA . ASP A 1 72 ? -3.800 -8.610 -13.395 1.00 87.44 72 ASP A CA 1
ATOM 604 C C . ASP A 1 72 ? -5.177 -7.981 -13.140 1.00 87.44 72 ASP A C 1
ATOM 606 O O . ASP A 1 72 ? -6.198 -8.655 -12.995 1.00 87.44 72 ASP A O 1
ATOM 610 N N . LEU A 1 73 ? -5.199 -6.655 -13.064 1.00 84.94 73 LEU A N 1
ATOM 611 C CA . LEU A 1 73 ? -6.378 -5.835 -12.833 1.00 84.94 73 LEU A CA 1
ATOM 612 C C . LEU A 1 73 ? -6.956 -5.383 -14.173 1.00 84.94 73 LEU A C 1
ATOM 614 O O . LEU A 1 73 ? -6.405 -4.513 -14.852 1.00 84.94 73 LEU A O 1
ATOM 618 N N . ASN A 1 74 ? -8.094 -5.966 -14.549 1.00 86.00 74 ASN A N 1
ATOM 619 C CA . ASN A 1 74 ? -8.809 -5.589 -15.762 1.00 86.00 74 ASN A CA 1
ATOM 620 C C . ASN A 1 74 ? -9.767 -4.418 -15.492 1.00 86.00 74 ASN A C 1
ATOM 622 O O . ASN A 1 74 ? -10.830 -4.568 -14.888 1.00 86.00 74 ASN A O 1
ATOM 626 N N . LEU A 1 75 ? -9.402 -3.239 -15.986 1.00 83.38 75 LEU A N 1
ATOM 627 C CA . LEU A 1 75 ? -10.152 -1.996 -15.841 1.00 83.38 75 LEU A CA 1
ATOM 628 C C . LEU A 1 75 ? -11.161 -1.745 -16.972 1.00 83.38 75 LEU A C 1
ATOM 630 O O . LEU A 1 75 ? -11.803 -0.693 -16.974 1.00 83.38 75 LEU A O 1
ATOM 634 N N . LYS A 1 76 ? -11.344 -2.675 -17.923 1.00 81.12 76 LYS A N 1
ATOM 635 C CA . LYS A 1 76 ? -12.242 -2.499 -19.085 1.00 81.12 76 LYS A CA 1
ATOM 636 C C . LYS A 1 76 ? -13.651 -2.070 -18.666 1.00 81.12 76 LYS A C 1
ATOM 638 O O . LYS A 1 76 ? -14.213 -1.133 -19.228 1.00 81.12 76 LYS A O 1
ATOM 643 N N . TYR A 1 77 ? -14.196 -2.720 -17.639 1.00 73.81 77 TYR A N 1
ATOM 644 C CA . TYR A 1 77 ? -15.540 -2.435 -17.130 1.00 73.81 77 TYR A CA 1
ATOM 645 C C . TYR A 1 77 ? -15.569 -1.274 -16.126 1.00 73.81 77 TYR A C 1
ATOM 647 O O . TYR A 1 77 ? -16.570 -0.564 -16.028 1.00 73.81 77 TYR A O 1
ATOM 655 N N . LEU A 1 78 ? -14.457 -1.021 -15.430 1.00 75.50 78 LEU A N 1
ATOM 656 C CA . LEU A 1 78 ? -14.315 0.115 -14.517 1.00 75.50 78 LEU A CA 1
ATOM 657 C C . LEU A 1 78 ? -14.299 1.447 -15.273 1.00 75.50 78 LEU A C 1
ATOM 659 O O . LEU A 1 78 ? -15.002 2.365 -14.866 1.00 75.50 78 LEU A O 1
ATOM 663 N N . LYS A 1 79 ? -13.601 1.547 -16.414 1.00 70.62 79 LYS A N 1
ATOM 664 C CA . LYS A 1 79 ? -13.597 2.769 -17.243 1.00 70.62 79 LYS A CA 1
ATOM 665 C C . LYS A 1 79 ? -15.002 3.155 -17.718 1.00 70.62 79 LYS A C 1
ATOM 667 O O . LYS A 1 79 ? -15.383 4.320 -17.622 1.00 70.62 79 LYS A O 1
ATOM 672 N N . GLY A 1 80 ? -15.793 2.179 -18.171 1.00 70.31 80 GLY A N 1
ATOM 673 C CA . GLY A 1 80 ? -17.179 2.412 -18.592 1.00 70.31 80 GLY A CA 1
ATOM 674 C C . GLY A 1 80 ? -18.080 2.885 -17.447 1.00 70.31 80 GLY A C 1
ATOM 675 O O . GLY A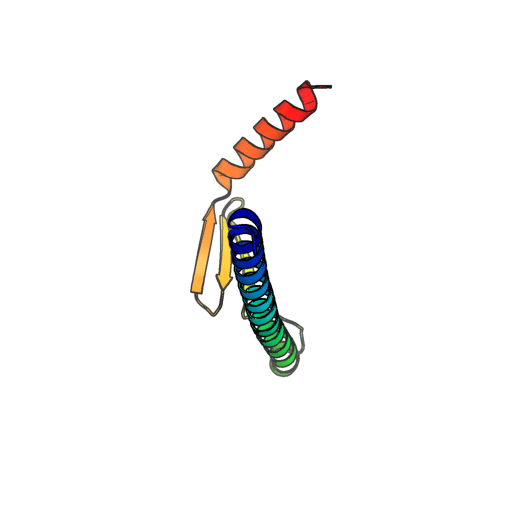 1 80 ? -18.887 3.796 -17.628 1.00 70.31 80 GLY A O 1
ATOM 676 N N . ASN A 1 81 ? -17.910 2.319 -16.251 1.00 72.69 81 ASN A N 1
ATOM 677 C CA . ASN A 1 81 ? -18.684 2.713 -15.074 1.00 72.69 81 ASN A CA 1
ATOM 678 C C . ASN A 1 81 ? -18.260 4.077 -14.513 1.00 72.69 81 ASN A C 1
ATOM 680 O O . ASN A 1 81 ? -19.124 4.865 -14.144 1.00 72.69 81 ASN A O 1
ATOM 684 N N . VAL A 1 82 ? -16.966 4.405 -14.519 1.00 74.56 82 VAL A N 1
ATOM 685 C CA . VAL A 1 82 ? -16.469 5.729 -14.106 1.00 74.56 82 VAL A CA 1
ATOM 686 C C . VAL A 1 82 ? -17.034 6.828 -15.003 1.00 74.56 82 VAL A C 1
ATOM 688 O O . VAL A 1 82 ? -17.453 7.863 -14.493 1.00 74.56 82 VAL A O 1
ATOM 691 N N . LEU A 1 83 ? -17.119 6.606 -16.320 1.00 72.88 83 LEU A N 1
ATOM 692 C CA . LEU A 1 83 ? -17.738 7.568 -17.238 1.00 72.88 83 LEU A CA 1
ATOM 693 C C . LEU A 1 83 ? -19.232 7.766 -16.955 1.00 72.88 83 LEU A C 1
ATOM 695 O O . LEU A 1 83 ? -19.696 8.902 -16.957 1.00 72.88 83 LEU A O 1
ATOM 699 N N . LYS A 1 84 ? -19.971 6.692 -16.655 1.00 73.50 84 LYS A N 1
ATOM 700 C CA . LYS A 1 84 ? -21.394 6.777 -16.283 1.00 73.50 84 LYS A CA 1
ATOM 701 C C . LYS A 1 84 ? -21.607 7.524 -14.968 1.00 73.50 84 LYS A C 1
ATOM 703 O O . LYS A 1 84 ? -22.470 8.389 -14.892 1.00 73.50 84 LYS A O 1
ATOM 708 N N . VAL A 1 85 ? -20.798 7.229 -13.952 1.00 75.19 85 VAL A N 1
ATOM 709 C CA . VAL A 1 85 ? -20.845 7.918 -12.654 1.00 75.19 85 VAL A CA 1
ATOM 710 C C . VAL A 1 85 ? -20.460 9.390 -12.815 1.00 75.19 85 VAL A C 1
ATOM 712 O O . VAL A 1 85 ? -21.127 10.268 -12.281 1.00 75.19 85 VAL A O 1
ATOM 715 N N . ARG A 1 86 ? -19.435 9.691 -13.617 1.00 74.50 86 ARG A N 1
ATOM 716 C CA . ARG A 1 86 ? -19.057 11.070 -13.940 1.00 74.50 86 ARG A CA 1
ATOM 717 C C . ARG A 1 86 ? -20.187 11.809 -14.663 1.00 74.50 86 ARG A C 1
ATOM 719 O O . ARG A 1 86 ? -20.456 12.952 -14.322 1.00 74.50 86 ARG A O 1
ATOM 726 N N . ALA A 1 87 ? -20.859 11.170 -15.620 1.00 74.31 87 ALA A N 1
ATOM 727 C CA . ALA A 1 87 ? -22.011 11.749 -16.308 1.00 74.31 87 ALA A CA 1
ATOM 728 C C . ALA A 1 87 ? -23.186 12.009 -15.351 1.00 74.31 87 ALA A C 1
ATOM 730 O O . ALA A 1 87 ? -23.818 13.056 -15.451 1.00 74.31 87 ALA A O 1
ATOM 731 N N . PHE A 1 88 ? -23.423 11.112 -14.389 1.00 75.69 88 PHE A N 1
ATOM 732 C CA . PHE A 1 88 ? -24.421 11.297 -13.334 1.00 75.69 88 PHE A CA 1
ATOM 733 C C . PHE A 1 88 ? -24.139 12.559 -12.502 1.00 75.69 88 PHE A C 1
ATOM 735 O O . PHE A 1 88 ? -25.014 13.401 -12.361 1.00 75.69 88 PHE A O 1
ATOM 742 N N . PHE A 1 89 ? -22.896 12.762 -12.055 1.00 74.44 89 PHE A N 1
ATOM 743 C CA . PHE A 1 89 ? -22.518 13.954 -11.280 1.00 74.44 89 PHE A CA 1
ATOM 744 C C . PHE A 1 89 ? -22.423 15.255 -12.097 1.00 74.44 89 PHE A C 1
ATOM 746 O O . PHE A 1 89 ? -22.479 16.335 -11.516 1.00 74.44 89 PHE A O 1
ATOM 753 N N . ILE A 1 90 ? -22.236 15.180 -13.420 1.00 70.38 90 ILE A N 1
ATOM 754 C CA . ILE A 1 90 ? -22.202 16.360 -14.304 1.00 70.38 90 ILE A CA 1
ATOM 755 C C . ILE A 1 90 ? -23.615 16.785 -14.729 1.00 70.38 90 ILE A C 1
ATOM 757 O O . ILE A 1 90 ? -23.836 17.969 -14.940 1.00 70.38 90 ILE A O 1
ATOM 761 N N . THR A 1 91 ? -24.554 15.842 -14.843 1.00 58.50 91 THR A N 1
ATOM 762 C CA . THR A 1 91 ? -25.954 16.113 -15.232 1.00 58.50 91 THR A CA 1
ATOM 763 C C . THR A 1 91 ? -26.775 16.718 -14.086 1.00 58.50 91 THR A C 1
ATOM 765 O O . THR A 1 91 ? -27.808 17.324 -14.332 1.00 58.50 91 THR A O 1
ATOM 768 N N . ASP A 1 92 ? -26.307 16.588 -12.841 1.00 53.78 92 ASP A N 1
ATOM 769 C CA . ASP A 1 92 ? -26.941 17.143 -11.632 1.00 53.78 92 ASP A CA 1
ATOM 770 C C . ASP A 1 92 ? -26.516 18.607 -11.335 1.00 53.78 92 ASP A C 1
ATOM 772 O O . ASP A 1 92 ? -26.594 19.0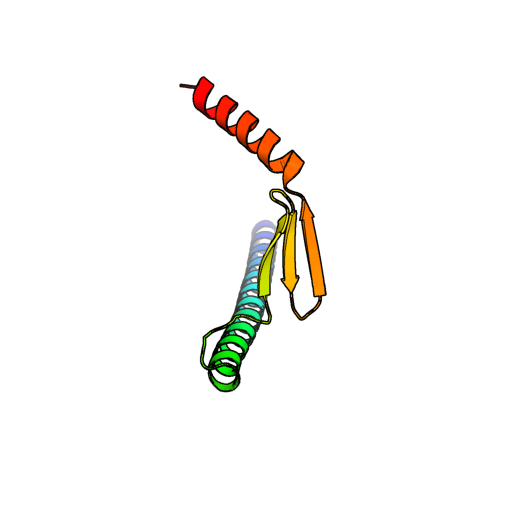82 -10.199 1.00 53.78 92 ASP A O 1
ATOM 776 N N . ARG A 1 93 ? -26.022 19.326 -12.353 1.00 47.00 93 ARG A N 1
ATOM 777 C CA . ARG A 1 93 ? -25.722 20.768 -12.344 1.00 47.00 93 ARG A CA 1
ATOM 778 C C . ARG A 1 93 ? -26.475 21.464 -13.465 1.00 47.00 93 ARG A C 1
ATOM 780 O O . ARG A 1 93 ? -26.882 22.620 -13.225 1.00 47.00 93 ARG A O 1
#

pLDDT: mean 80.81, std 9.54, range [47.0, 96.38]